Protein AF-A0A317Z2F2-F1 (afdb_monomer_lite)

Organism: Staphylococcus pseudintermedius (NCBI:txid283734)

Secondary structure (DSSP, 8-state):
-----EEEEE-TTS-EEEEHHHHS------PPP-----HHHHHHHHHHHHHHHHHHHHHHHHHHHSSS----

pLDDT: mean 81.92, std 13.56, range [55.28, 97.31]

Radius of gyration: 34.02 Å; chains: 1; bounding box: 77×33×84 Å

Sequence (72 aa):
DEVEVKVLSIADDGKISLSIKKAKERPRKQKPAQKPEDFEKKLSNFLKDSEDRLTSIKRQTESRRGGRGSRR

Foldseek 3Di:
DDAFWDWDDADPVRDTDIHRPVRPPDPPPPPPDPPPCPVVNVVVVVVVVVVVVVVVVCCVVCVVVVPDDDDD

Structure (mmCIF, N/CA/C/O backbone):
data_AF-A0A317Z2F2-F1
#
_entry.id   AF-A0A317Z2F2-F1
#
loop_
_atom_site.group_PDB
_atom_site.id
_atom_site.type_symbol
_atom_site.label_atom_id
_atom_site.label_alt_id
_atom_site.label_comp_id
_atom_site.label_asym_id
_atom_site.label_entity_id
_atom_site.label_seq_id
_atom_site.pdbx_PDB_ins_code
_atom_site.Cartn_x
_atom_site.Cartn_y
_atom_site.Cartn_z
_atom_site.occupancy
_atom_site.B_iso_or_equiv
_atom_site.auth_seq_id
_atom_site.auth_comp_id
_atom_site.auth_asym_id
_atom_site.auth_atom_id
_atom_site.pdbx_PDB_model_num
ATOM 1 N N . ASP A 1 1 ? -23.300 2.835 32.487 1.00 82.38 1 ASP A N 1
ATOM 2 C CA . ASP A 1 1 ? -22.121 2.544 31.650 1.00 82.38 1 ASP A CA 1
ATOM 3 C C . ASP A 1 1 ? -22.549 1.994 30.307 1.00 82.38 1 ASP A C 1
ATOM 5 O O . ASP A 1 1 ? -23.400 1.114 30.262 1.00 82.38 1 ASP A O 1
ATOM 9 N N . GLU A 1 2 ? -21.984 2.531 29.229 1.00 90.12 2 GLU A N 1
ATOM 10 C CA . GLU A 1 2 ? -22.257 2.124 27.847 1.00 90.12 2 GLU A CA 1
ATOM 11 C C . GLU A 1 2 ? -21.006 1.478 27.242 1.00 90.12 2 GLU A C 1
ATOM 13 O O . GLU A 1 2 ? -19.882 1.897 27.527 1.00 90.12 2 GLU A O 1
ATOM 18 N N . VAL A 1 3 ? -21.189 0.433 26.426 1.00 88.56 3 VAL A N 1
ATOM 19 C CA . VAL A 1 3 ? -20.083 -0.324 25.824 1.00 88.56 3 VAL A CA 1
ATOM 20 C C . VAL A 1 3 ? -20.341 -0.649 24.358 1.00 88.56 3 VAL A C 1
ATOM 22 O O . VAL A 1 3 ? -21.422 -1.094 23.981 1.00 88.56 3 VAL A O 1
A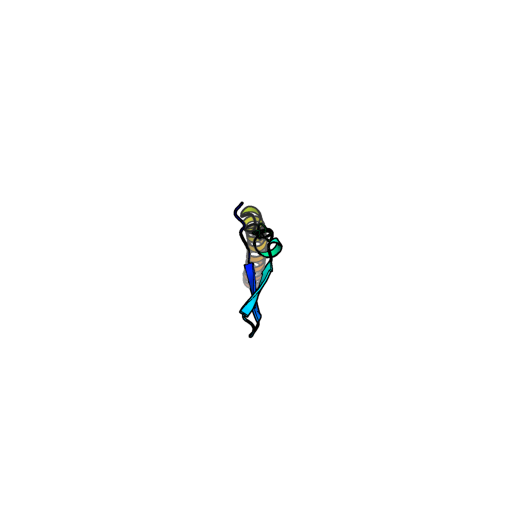TOM 25 N N . GLU A 1 4 ? -19.303 -0.497 23.539 1.00 91.12 4 GLU A N 1
ATOM 26 C CA . GLU A 1 4 ? -19.315 -0.903 22.136 1.00 91.12 4 GLU A CA 1
ATOM 27 C C . GLU A 1 4 ? -18.783 -2.338 21.983 1.00 91.12 4 GLU A C 1
ATOM 29 O O . GLU A 1 4 ? -17.729 -2.705 22.518 1.00 91.12 4 GLU A O 1
ATOM 34 N N . VAL A 1 5 ? -19.519 -3.174 21.248 1.00 94.19 5 VAL A N 1
ATOM 35 C CA . VAL A 1 5 ? -19.227 -4.603 21.066 1.00 94.19 5 VAL A CA 1
ATOM 36 C C . VAL A 1 5 ? -19.452 -5.036 19.622 1.00 94.19 5 VAL A C 1
ATOM 38 O O . VAL A 1 5 ? -20.321 -4.518 18.930 1.00 94.19 5 VAL A O 1
ATOM 41 N N . LYS A 1 6 ? -18.701 -6.047 19.169 1.00 93.75 6 LYS A N 1
ATOM 42 C CA . LYS A 1 6 ? -18.911 -6.674 17.860 1.00 93.75 6 LYS A CA 1
ATOM 43 C C . LYS A 1 6 ? -19.603 -8.023 18.015 1.00 93.75 6 LYS A C 1
ATOM 45 O O . LYS A 1 6 ? -19.098 -8.878 18.746 1.00 93.75 6 LYS A O 1
ATOM 50 N N . VAL A 1 7 ? -20.703 -8.227 17.291 1.00 95.50 7 VAL A N 1
ATOM 51 C CA . VAL A 1 7 ? -21.403 -9.518 17.207 1.00 95.50 7 VAL A CA 1
ATOM 52 C C . VAL A 1 7 ? -20.560 -10.521 16.418 1.00 95.50 7 VAL A C 1
ATOM 54 O O . VAL A 1 7 ? -20.014 -10.192 15.363 1.00 95.50 7 VAL A O 1
ATOM 57 N N . LEU A 1 8 ? -20.409 -11.730 16.959 1.00 95.81 8 LEU A N 1
ATOM 58 C CA . LEU A 1 8 ? -19.664 -12.832 16.347 1.00 95.81 8 LEU A CA 1
ATOM 59 C C . LEU A 1 8 ? -20.583 -13.912 15.787 1.00 95.81 8 LEU A C 1
ATOM 61 O O . LEU A 1 8 ? -20.359 -14.370 14.672 1.00 95.81 8 LEU A O 1
ATOM 65 N N . SER A 1 9 ? -21.582 -14.322 16.561 1.00 96.19 9 SER A N 1
ATOM 66 C CA . SER A 1 9 ? -22.558 -15.330 16.159 1.00 96.19 9 SER A CA 1
ATOM 67 C C . SER A 1 9 ? -23.854 -15.158 16.938 1.00 96.19 9 SER A C 1
ATOM 69 O O . SER A 1 9 ? -23.865 -14.573 18.025 1.00 96.19 9 SER A O 1
ATOM 71 N N . ILE A 1 10 ? -24.928 -15.684 16.363 1.00 96.00 10 ILE A N 1
ATOM 72 C CA . ILE A 1 10 ? -26.235 -15.823 16.993 1.00 96.00 10 ILE A CA 1
ATOM 73 C C . ILE A 1 10 ? -26.564 -17.311 16.901 1.00 96.00 10 ILE A C 1
ATOM 75 O O . ILE A 1 10 ? -26.498 -17.878 15.812 1.00 96.00 10 ILE A O 1
ATOM 79 N N . ALA A 1 11 ? -26.805 -17.944 18.042 1.00 95.56 11 ALA A N 1
ATOM 80 C CA . ALA A 1 11 ? -27.215 -19.336 18.125 1.00 95.56 11 ALA A CA 1
ATOM 81 C C . ALA A 1 11 ? -28.733 -19.458 17.934 1.00 95.56 11 ALA A C 1
ATOM 83 O O . ALA A 1 11 ? -29.473 -18.497 18.150 1.00 95.56 11 ALA A O 1
ATOM 84 N N . ASP A 1 12 ? -29.197 -20.647 17.552 1.00 95.88 12 ASP A N 1
ATOM 85 C CA . ASP A 1 12 ? -30.611 -20.905 17.240 1.00 95.88 12 ASP A CA 1
ATOM 86 C C . ASP A 1 12 ? -31.533 -20.770 18.467 1.00 95.88 12 ASP A C 1
ATOM 88 O O . ASP A 1 12 ? -32.733 -20.547 18.333 1.00 95.88 12 ASP A O 1
ATOM 92 N N . ASP A 1 13 ? -30.964 -20.846 19.673 1.00 95.62 13 ASP A N 1
ATOM 93 C CA . ASP A 1 13 ? -31.631 -20.568 20.950 1.00 95.62 13 ASP A CA 1
ATOM 94 C C . ASP A 1 13 ? -31.683 -19.065 21.297 1.00 95.62 13 ASP A C 1
ATOM 96 O O . ASP A 1 13 ? -32.096 -18.687 22.394 1.00 95.62 13 ASP A O 1
ATOM 100 N N . GLY A 1 14 ? -31.244 -18.202 20.378 1.00 96.00 14 GLY A N 1
ATOM 101 C CA . GLY A 1 14 ? -31.214 -16.750 20.533 1.00 96.00 14 GLY A CA 1
ATOM 102 C C . GLY A 1 14 ? -29.997 -16.214 21.292 1.00 96.00 14 GLY A C 1
ATOM 103 O O . GLY A 1 14 ? -29.912 -15.004 21.514 1.00 96.00 14 GLY A O 1
ATOM 104 N N . LYS A 1 15 ? -29.030 -17.056 21.692 1.00 97.31 15 LYS A N 1
ATOM 105 C CA . LYS A 1 15 ? -27.820 -16.577 22.382 1.00 97.31 15 LYS A CA 1
ATOM 106 C C . LYS A 1 15 ? -26.869 -15.870 21.425 1.00 97.31 15 LYS A C 1
ATOM 108 O O . LYS A 1 15 ? -26.536 -16.379 20.359 1.00 97.31 15 LYS A O 1
ATOM 113 N N . ILE A 1 16 ? -26.354 -14.719 21.851 1.00 97.00 16 ILE A N 1
ATOM 114 C CA . ILE A 1 16 ? -25.456 -13.889 21.042 1.00 97.00 16 ILE A CA 1
ATOM 115 C C . ILE A 1 16 ? -24.039 -13.948 21.608 1.00 97.00 16 ILE A C 1
ATOM 117 O O . ILE A 1 16 ? -23.803 -13.633 22.774 1.00 97.00 16 ILE A O 1
ATOM 121 N N . SER A 1 17 ? -23.072 -14.293 20.761 1.00 96.06 17 SER A N 1
ATOM 122 C CA . SER A 1 17 ? -21.651 -14.199 21.095 1.00 96.06 17 SER A CA 1
ATOM 123 C C . SER A 1 17 ? -21.111 -12.820 20.721 1.00 96.06 17 SER A C 1
ATOM 125 O O . SER A 1 17 ? -21.168 -12.418 19.558 1.00 96.06 17 SER A O 1
ATOM 127 N N . LEU A 1 18 ? -20.549 -12.099 21.692 1.00 95.88 18 LEU A N 1
ATOM 128 C CA . LEU A 1 18 ? -20.062 -10.723 21.539 1.00 95.88 18 LEU A CA 1
ATOM 129 C C . LEU A 1 18 ? -18.554 -10.625 21.814 1.00 95.88 18 LEU A C 1
ATOM 131 O O . LEU A 1 18 ? -17.983 -11.425 22.552 1.00 95.88 18 LEU A O 1
ATOM 135 N N . SER A 1 19 ? -17.884 -9.621 21.240 1.00 93.19 19 SER A N 1
ATOM 136 C CA . SER A 1 19 ? -16.462 -9.362 21.492 1.00 93.19 19 SER A CA 1
ATOM 137 C C . SER A 1 19 ? -16.138 -7.877 21.639 1.00 93.19 19 SER A C 1
ATOM 139 O O . SER A 1 19 ? -16.127 -7.132 20.661 1.00 93.19 19 SER A O 1
ATOM 141 N N . ILE A 1 20 ? -15.749 -7.478 22.854 1.00 93.06 20 ILE A N 1
ATOM 142 C CA . ILE A 1 20 ? -15.230 -6.133 23.170 1.00 93.06 20 IL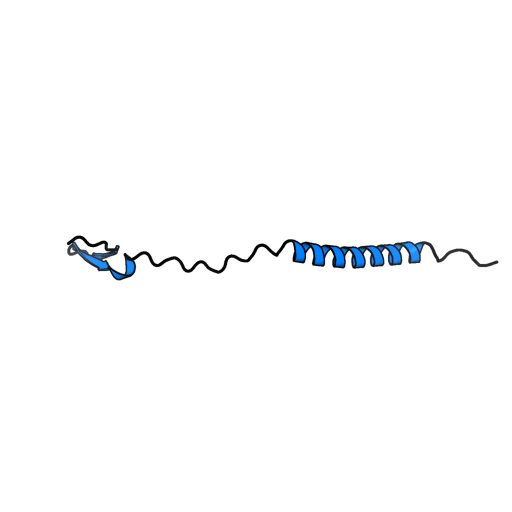E A CA 1
ATOM 143 C C . ILE A 1 20 ? -13.851 -5.918 22.517 1.00 93.06 20 ILE A C 1
ATOM 145 O O . ILE A 1 20 ? -13.549 -4.866 21.959 1.00 93.06 20 ILE A O 1
ATOM 149 N N . LYS A 1 21 ? -12.993 -6.950 2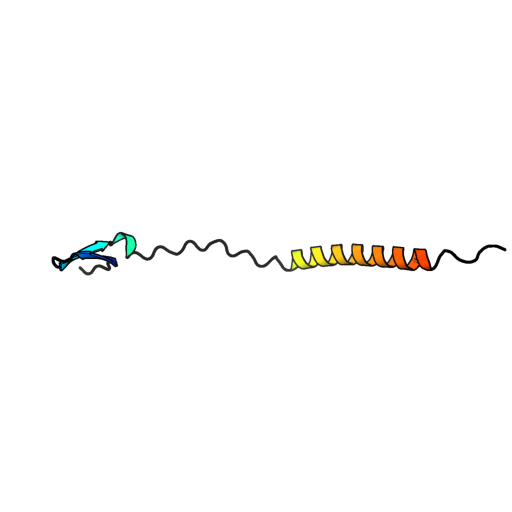2.513 1.00 89.12 21 LYS A N 1
ATOM 150 C CA . LYS A 1 21 ? -11.623 -6.869 21.962 1.00 89.12 21 LYS A CA 1
ATOM 151 C C . LYS A 1 21 ? -11.594 -6.636 20.448 1.00 89.12 21 LYS A C 1
ATOM 153 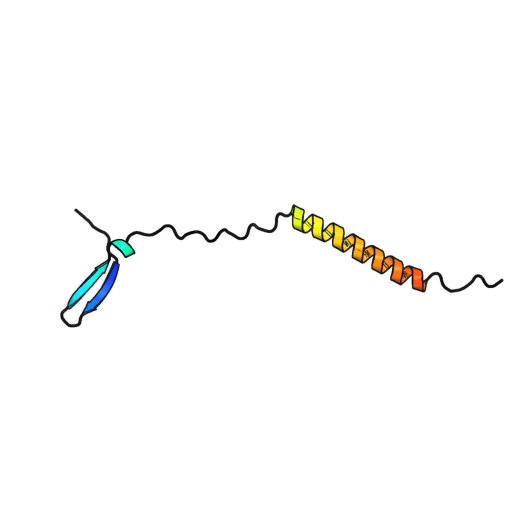O O . LYS A 1 21 ? -10.615 -6.089 19.940 1.00 89.12 21 LYS A O 1
ATOM 158 N N . LYS A 1 22 ? -12.615 -7.116 19.733 1.00 85.50 22 LYS A N 1
ATOM 159 C CA . LYS A 1 22 ? -12.785 -6.891 18.291 1.00 85.50 22 LYS A CA 1
ATOM 160 C C . LYS A 1 22 ? -13.567 -5.611 17.977 1.00 85.50 22 LYS A C 1
ATOM 162 O O . LYS A 1 22 ? -13.510 -5.190 16.828 1.00 85.50 22 LYS A O 1
ATOM 167 N N . ALA A 1 23 ? -14.271 -5.035 18.954 1.00 85.50 23 ALA A N 1
ATOM 168 C CA . ALA A 1 23 ? -14.971 -3.759 18.814 1.00 85.50 23 ALA A CA 1
ATOM 169 C C . ALA A 1 23 ? -14.018 -2.563 18.889 1.00 85.50 23 ALA A C 1
ATOM 171 O O . ALA A 1 23 ? -14.191 -1.604 18.155 1.00 85.50 23 ALA A O 1
ATOM 172 N N . LYS A 1 24 ? -12.950 -2.651 19.696 1.00 86.75 24 LYS A N 1
ATOM 173 C CA . LYS A 1 24 ? -11.890 -1.635 19.687 1.00 86.75 24 LYS A CA 1
ATOM 174 C C . LYS A 1 24 ? -11.241 -1.574 18.304 1.00 86.75 24 LYS A C 1
ATOM 176 O O . LYS A 1 24 ? -10.529 -2.510 17.917 1.00 86.75 24 LYS A O 1
ATOM 181 N N . GLU A 1 25 ? -11.471 -0.481 17.579 1.00 71.50 25 GLU A N 1
ATOM 182 C CA . GLU A 1 25 ? -10.816 -0.213 16.306 1.00 71.50 25 GLU A CA 1
ATOM 183 C C . GLU A 1 25 ? -9.307 -0.137 16.554 1.00 71.50 25 GLU A C 1
ATOM 185 O O . GLU A 1 25 ? -8.777 0.784 17.174 1.00 71.50 25 GLU A O 1
ATOM 190 N N . ARG A 1 26 ? -8.589 -1.184 16.143 1.00 73.31 26 ARG A N 1
ATOM 191 C CA . ARG A 1 26 ? -7.131 -1.151 16.186 1.00 73.31 26 ARG A CA 1
ATOM 192 C C . ARG A 1 26 ? -6.706 -0.215 15.068 1.00 73.31 26 ARG A C 1
ATOM 194 O O . ARG A 1 26 ? -7.141 -0.469 13.940 1.00 73.31 26 ARG A O 1
ATOM 201 N N . PRO A 1 27 ? -5.847 0.792 15.324 1.00 70.56 27 PRO A N 1
ATOM 202 C CA . PRO A 1 27 ? -5.299 1.592 14.245 1.00 70.56 27 PRO A CA 1
ATOM 203 C C . PRO A 1 27 ? -4.715 0.608 13.240 1.00 70.56 27 PRO A C 1
ATOM 205 O O . PRO A 1 27 ? -3.859 -0.215 13.590 1.00 70.56 27 PRO A O 1
ATOM 208 N N . ARG A 1 28 ? -5.273 0.600 12.021 1.00 68.00 28 ARG A N 1
ATOM 209 C CA . ARG A 1 28 ? -4.751 -0.224 10.935 1.00 68.00 28 ARG A CA 1
ATOM 210 C C . ARG A 1 28 ? -3.271 0.104 10.890 1.00 68.00 28 ARG A C 1
ATOM 212 O O . ARG A 1 28 ? -2.928 1.258 10.649 1.00 68.00 28 ARG A O 1
ATOM 219 N N . LYS A 1 29 ? -2.411 -0.875 11.198 1.00 64.50 29 LYS A N 1
ATOM 220 C CA . LYS A 1 29 ? -0.972 -0.734 10.988 1.00 64.50 29 LYS A CA 1
ATOM 221 C C . LYS A 1 29 ? -0.840 -0.353 9.526 1.00 64.50 29 LYS A C 1
ATOM 223 O O . LYS A 1 29 ? -1.065 -1.195 8.656 1.00 64.50 29 LYS A O 1
ATOM 228 N N . GLN A 1 30 ? -0.609 0.930 9.272 1.00 64.12 30 GLN A N 1
ATOM 229 C CA . GLN A 1 30 ? -0.363 1.423 7.938 1.00 64.12 30 GLN A CA 1
ATOM 230 C C . GLN A 1 30 ? 0.862 0.633 7.502 1.00 64.12 30 GLN A C 1
ATOM 232 O O . GLN A 1 30 ? 1.930 0.747 8.107 1.00 64.12 30 GLN A O 1
ATOM 237 N N . LYS A 1 31 ? 0.683 -0.276 6.536 1.00 65.31 31 LYS A N 1
ATOM 238 C CA . LYS A 1 31 ? 1.830 -0.816 5.811 1.00 65.31 31 LYS A CA 1
ATOM 239 C C . LYS A 1 31 ? 2.629 0.419 5.392 1.00 65.31 31 LYS A C 1
ATOM 241 O O . LYS A 1 31 ? 1.977 1.355 4.923 1.00 65.31 31 LYS A O 1
ATOM 246 N N . PRO A 1 32 ? 3.954 0.477 5.620 1.00 60.31 32 PRO A N 1
ATOM 247 C CA . PRO A 1 32 ? 4.724 1.643 5.221 1.00 60.31 32 PRO A CA 1
ATOM 248 C C . PRO A 1 32 ? 4.370 1.910 3.765 1.00 60.31 32 PRO A C 1
ATOM 250 O O . PRO A 1 32 ? 4.521 1.021 2.922 1.00 60.31 32 PRO A O 1
ATOM 253 N N . ALA A 1 33 ? 3.762 3.071 3.510 1.00 62.25 33 ALA A N 1
ATOM 254 C CA . ALA A 1 33 ? 3.477 3.499 2.159 1.00 62.25 33 ALA A CA 1
ATOM 255 C C . ALA A 1 33 ? 4.805 3.369 1.417 1.00 62.25 33 ALA A C 1
ATOM 257 O O . ALA A 1 33 ? 5.818 3.883 1.901 1.00 62.25 33 ALA A O 1
ATOM 258 N N . GLN A 1 34 ? 4.829 2.594 0.330 1.00 60.81 34 GLN A N 1
ATOM 259 C CA . GLN A 1 34 ? 5.991 2.575 -0.547 1.00 60.81 34 GLN A CA 1
ATOM 260 C C . GLN A 1 34 ? 6.253 4.038 -0.874 1.00 60.81 34 GLN A C 1
ATOM 262 O O . GLN A 1 34 ? 5.392 4.692 -1.468 1.00 60.81 34 GLN A O 1
ATOM 267 N N . LYS A 1 35 ? 7.359 4.578 -0.348 1.00 63.97 35 LYS A N 1
ATOM 268 C CA . LYS A 1 35 ? 7.723 5.969 -0.590 1.00 63.97 35 LYS A CA 1
ATOM 269 C C . LYS A 1 35 ? 7.685 6.135 -2.107 1.00 63.97 35 LYS A C 1
ATOM 271 O O . LYS A 1 35 ? 8.250 5.273 -2.786 1.00 63.97 35 LYS A O 1
ATOM 276 N N . PRO A 1 36 ? 6.983 7.143 -2.649 1.00 63.41 36 PRO A N 1
ATOM 277 C CA . PRO A 1 36 ? 7.074 7.411 -4.073 1.00 63.41 36 PRO A CA 1
ATOM 278 C C . PRO A 1 36 ? 8.564 7.563 -4.358 1.00 63.41 36 PRO A C 1
ATOM 280 O O . PRO A 1 36 ? 9.184 8.418 -3.738 1.00 63.41 36 PRO A O 1
ATOM 283 N N . GLU A 1 37 ? 9.134 6.656 -5.162 1.00 65.06 37 GLU A N 1
ATOM 284 C CA . GLU A 1 37 ? 10.544 6.666 -5.571 1.00 65.06 37 GLU A CA 1
ATOM 285 C C . GLU A 1 37 ? 10.996 8.118 -5.712 1.00 65.06 37 GLU A C 1
ATOM 287 O O . GLU A 1 37 ? 10.471 8.824 -6.584 1.00 65.06 37 GLU A O 1
ATOM 292 N N . ASP A 1 38 ? 11.848 8.556 -4.772 1.00 82.25 38 ASP A N 1
ATOM 293 C CA . ASP A 1 38 ? 12.231 9.955 -4.602 1.00 82.25 38 ASP A CA 1
ATOM 294 C C . ASP A 1 38 ? 12.611 10.475 -5.986 1.00 82.25 38 ASP A C 1
ATOM 296 O O . ASP A 1 38 ? 13.396 9.836 -6.684 1.00 82.25 38 ASP A O 1
ATOM 300 N N . PHE A 1 39 ? 11.995 11.563 -6.443 1.00 84.44 39 PHE A N 1
ATOM 301 C CA . PHE A 1 39 ? 12.145 12.052 -7.819 1.00 84.44 39 PHE A CA 1
ATOM 302 C C . PHE A 1 39 ? 13.620 12.127 -8.260 1.00 84.44 39 PHE A C 1
ATOM 304 O O . PHE A 1 39 ? 13.952 11.783 -9.392 1.00 84.44 39 PHE A O 1
ATOM 311 N N . GLU A 1 40 ? 14.509 12.447 -7.323 1.00 84.62 40 GLU A N 1
ATOM 312 C CA . GLU A 1 40 ? 15.965 12.415 -7.470 1.00 84.62 40 GLU A CA 1
ATOM 313 C C . GLU A 1 40 ? 16.528 11.051 -7.904 1.00 84.62 40 GLU A C 1
ATOM 315 O O . GLU A 1 40 ? 17.391 11.010 -8.775 1.00 84.62 40 GLU A O 1
ATOM 320 N N . LYS A 1 41 ? 16.018 9.927 -7.384 1.00 87.88 41 LYS A N 1
ATOM 321 C CA . LYS A 1 41 ? 16.414 8.568 -7.802 1.00 87.88 41 LYS A CA 1
ATOM 322 C C . LYS A 1 41 ? 15.975 8.253 -9.226 1.00 87.88 41 LYS A C 1
ATOM 324 O O . LYS A 1 41 ? 16.704 7.621 -9.989 1.00 87.88 41 LYS A O 1
ATOM 329 N N . LYS A 1 42 ? 14.779 8.704 -9.618 1.00 88.19 42 LYS A N 1
ATOM 330 C CA . LYS A 1 42 ? 14.323 8.563 -11.010 1.00 88.19 42 LYS A CA 1
ATOM 331 C C . LYS A 1 42 ? 15.175 9.406 -11.948 1.00 88.19 42 LYS A C 1
ATOM 333 O O . LYS A 1 42 ? 15.536 8.926 -13.017 1.00 88.19 42 LYS A O 1
ATOM 338 N N . LEU A 1 43 ? 15.524 10.624 -11.534 1.00 90.19 43 LEU A N 1
ATOM 339 C CA . LEU A 1 43 ? 16.432 11.483 -12.286 1.00 90.19 43 LEU A CA 1
ATOM 340 C C . LEU A 1 43 ? 17.829 10.870 -12.402 1.00 90.19 43 LEU A C 1
ATOM 342 O O . LEU A 1 43 ? 18.370 10.840 -13.502 1.00 90.19 43 LEU A O 1
ATOM 346 N N . SER A 1 44 ? 18.393 10.328 -11.319 1.00 92.19 44 SER A N 1
ATOM 347 C CA . SER A 1 44 ? 19.715 9.696 -11.366 1.00 92.19 44 SER A CA 1
ATOM 348 C C . SER A 1 44 ? 19.733 8.488 -12.299 1.00 92.19 44 SER A C 1
ATOM 350 O O . SER A 1 44 ? 20.662 8.338 -13.090 1.00 92.19 44 SER A O 1
ATOM 352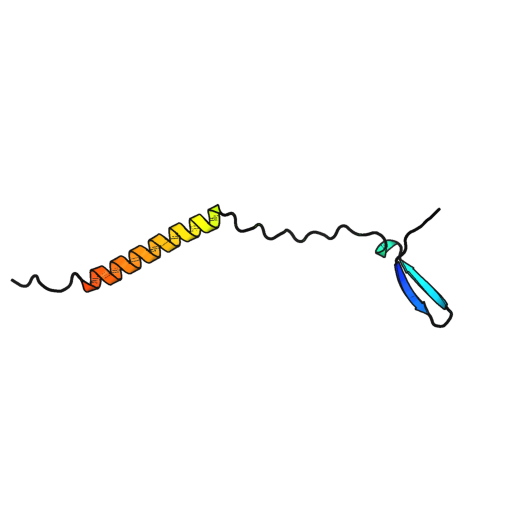 N N . ASN A 1 45 ? 18.686 7.658 -12.255 1.00 93.69 45 ASN A N 1
ATOM 353 C CA . ASN A 1 45 ? 18.555 6.511 -13.153 1.00 93.69 45 ASN A CA 1
ATOM 354 C C . ASN A 1 45 ? 18.389 6.963 -14.611 1.00 93.69 45 ASN A C 1
ATOM 356 O O . ASN A 1 45 ? 19.028 6.411 -15.499 1.00 93.69 45 ASN A O 1
ATOM 360 N N . PHE A 1 46 ? 17.592 8.006 -14.861 1.00 95.00 46 PHE A N 1
ATOM 361 C CA . PHE A 1 46 ? 17.389 8.547 -16.204 1.00 95.00 46 PHE A CA 1
ATOM 362 C C . PHE A 1 46 ? 18.669 9.140 -16.808 1.00 95.00 46 PHE A C 1
ATOM 364 O O . PHE A 1 46 ? 18.966 8.880 -17.972 1.00 95.00 46 PHE A O 1
ATOM 371 N N . LEU A 1 47 ? 19.431 9.922 -16.034 1.00 94.62 47 LEU A N 1
ATOM 372 C CA . LEU A 1 47 ? 20.698 10.497 -16.493 1.00 94.62 47 LEU A CA 1
ATOM 373 C C . LEU A 1 47 ? 21.688 9.394 -16.883 1.00 94.62 47 LEU A C 1
ATOM 375 O O . LEU A 1 47 ? 22.257 9.448 -17.971 1.00 94.62 47 LEU A O 1
ATOM 379 N N . LYS A 1 48 ? 21.808 8.355 -16.049 1.00 94.50 48 LYS A N 1
ATOM 380 C CA . LYS A 1 48 ? 22.667 7.197 -16.315 1.00 94.50 48 LYS A CA 1
ATOM 381 C C . LYS A 1 48 ? 22.251 6.442 -17.584 1.00 94.50 48 LYS A C 1
ATOM 383 O O . LYS A 1 48 ? 23.063 6.258 -18.487 1.00 94.50 48 LYS A O 1
ATOM 388 N N . ASP A 1 49 ? 20.974 6.078 -17.696 1.00 95.00 49 ASP A N 1
ATOM 389 C CA . ASP A 1 49 ? 20.457 5.346 -18.859 1.00 95.00 49 ASP A CA 1
ATOM 390 C C . ASP A 1 49 ? 20.556 6.174 -20.156 1.00 95.00 49 ASP A C 1
ATOM 392 O O . ASP A 1 49 ? 20.760 5.630 -21.246 1.00 95.00 49 ASP A O 1
ATOM 396 N N . SER A 1 50 ? 20.426 7.502 -20.063 1.00 95.38 50 SER A N 1
ATOM 397 C CA . SER A 1 50 ? 20.568 8.408 -21.206 1.00 95.38 50 SER A CA 1
ATOM 398 C C . SER A 1 50 ? 22.002 8.434 -21.741 1.00 95.38 50 SER A C 1
ATOM 400 O O . SER A 1 50 ? 22.200 8.426 -22.959 1.00 95.38 50 SER A O 1
ATOM 402 N N . GLU A 1 51 ? 23.007 8.438 -20.864 1.00 93.06 51 GLU A N 1
ATOM 403 C CA . GLU A 1 51 ? 24.419 8.384 -21.262 1.00 93.06 51 GLU A CA 1
ATOM 404 C C . GLU A 1 51 ? 24.759 7.057 -21.956 1.00 93.06 51 GLU A C 1
ATOM 406 O O . GLU A 1 51 ? 25.323 7.055 -23.057 1.00 93.06 51 GLU A O 1
ATOM 411 N N . ASP A 1 52 ? 24.323 5.932 -21.388 1.00 92.19 52 ASP A N 1
ATOM 412 C CA . ASP A 1 52 ? 24.523 4.600 -21.971 1.00 92.19 52 ASP A CA 1
ATOM 413 C C . ASP A 1 52 ? 23.830 4.464 -23.339 1.00 92.19 52 ASP A C 1
ATOM 415 O O . ASP A 1 52 ? 24.382 3.926 -24.308 1.00 92.19 52 ASP A O 1
ATOM 419 N N . ARG A 1 53 ? 22.626 5.025 -23.480 1.00 93.56 53 ARG A N 1
ATOM 420 C CA . ARG A 1 53 ? 21.903 5.025 -24.755 1.00 93.56 53 ARG A CA 1
ATOM 421 C C . ARG A 1 53 ? 22.602 5.879 -25.813 1.00 93.56 53 ARG A C 1
ATOM 423 O O . ARG A 1 53 ? 22.708 5.452 -26.966 1.00 93.56 53 ARG A O 1
ATOM 430 N N . LEU A 1 54 ? 23.080 7.070 -25.453 1.00 90.81 54 LEU A N 1
ATOM 431 C CA . LEU A 1 54 ? 23.773 7.967 -26.382 1.00 90.81 54 LEU A CA 1
ATOM 432 C C . LEU A 1 54 ? 25.115 7.396 -26.842 1.00 90.81 54 LEU A C 1
ATOM 434 O O . LEU A 1 54 ? 25.445 7.503 -28.025 1.00 90.81 54 LEU A O 1
ATOM 438 N N . THR A 1 55 ? 25.878 6.769 -25.948 1.00 87.69 55 THR A N 1
ATOM 439 C CA . THR A 1 55 ? 27.153 6.124 -26.302 1.00 87.69 55 THR A CA 1
ATOM 440 C C . THR A 1 55 ? 26.940 4.945 -27.249 1.00 87.69 55 THR A C 1
ATOM 442 O O . THR A 1 55 ? 27.642 4.834 -28.257 1.00 87.69 55 THR A O 1
ATOM 445 N N . SER A 1 56 ? 25.917 4.120 -27.003 1.00 88.31 56 SER A N 1
ATOM 446 C CA . SER A 1 56 ? 25.521 3.035 -27.907 1.00 88.31 56 SER A CA 1
ATOM 447 C C . SER A 1 56 ? 25.137 3.555 -29.301 1.00 88.31 56 SER A C 1
ATOM 449 O O . SER A 1 56 ? 25.649 3.069 -30.314 1.00 88.31 56 SER A O 1
ATOM 451 N N . ILE A 1 57 ? 24.323 4.618 -29.371 1.00 86.50 57 ILE A N 1
ATOM 452 C CA . ILE A 1 57 ? 23.934 5.260 -30.639 1.00 86.50 57 ILE A CA 1
ATOM 453 C C . ILE A 1 57 ? 25.156 5.829 -31.371 1.00 86.50 57 ILE A C 1
ATOM 455 O O . ILE A 1 57 ? 25.292 5.618 -32.579 1.00 86.50 57 ILE A O 1
ATOM 459 N N . LYS A 1 58 ? 26.070 6.517 -30.675 1.00 84.44 58 LYS A N 1
ATOM 460 C CA . LYS A 1 58 ? 27.313 7.031 -31.275 1.00 84.44 58 LYS A CA 1
ATOM 461 C C . LYS A 1 58 ? 28.162 5.899 -31.839 1.00 84.44 58 LYS A C 1
ATOM 463 O O . LYS A 1 58 ? 28.479 5.918 -33.020 1.00 84.44 58 LYS A O 1
ATOM 468 N N . ARG A 1 59 ? 28.410 4.838 -31.069 1.00 83.94 59 ARG A N 1
ATOM 469 C CA . ARG A 1 59 ? 29.169 3.669 -31.538 1.00 83.94 59 ARG A CA 1
ATOM 470 C C . ARG A 1 59 ? 28.527 3.013 -32.764 1.00 83.94 59 ARG A C 1
ATOM 472 O O . ARG A 1 59 ? 29.225 2.651 -33.712 1.00 83.94 59 ARG A O 1
ATOM 479 N N . GLN A 1 60 ? 27.204 2.869 -32.781 1.00 80.00 60 GLN A N 1
ATOM 480 C CA . GLN A 1 60 ? 26.481 2.268 -33.905 1.00 80.00 60 GLN A CA 1
ATOM 481 C C . GLN A 1 60 ? 26.457 3.173 -35.152 1.00 80.00 60 GLN A C 1
ATOM 483 O O . GLN A 1 60 ? 26.485 2.673 -36.277 1.00 80.00 60 GLN A O 1
ATOM 488 N N . THR A 1 61 ? 26.414 4.495 -34.979 1.00 79.06 61 THR A N 1
ATOM 489 C CA . THR A 1 61 ? 26.402 5.460 -36.093 1.00 79.06 61 THR A CA 1
ATOM 490 C C . THR A 1 61 ? 27.799 5.751 -36.640 1.00 79.06 61 THR A C 1
ATOM 492 O O . THR A 1 61 ? 27.964 5.838 -37.856 1.00 79.06 61 THR A O 1
ATOM 495 N N . GLU A 1 62 ? 28.814 5.827 -35.782 1.00 66.88 62 GLU A N 1
ATOM 496 C CA . GLU A 1 62 ? 30.215 6.039 -36.156 1.00 66.88 62 GLU A CA 1
ATOM 497 C C . GLU A 1 62 ? 30.832 4.787 -36.787 1.00 66.88 62 GLU A C 1
ATOM 499 O O . GLU A 1 62 ? 31.480 4.897 -37.827 1.00 66.88 62 GLU A O 1
ATOM 504 N N . SER A 1 63 ? 30.543 3.582 -36.274 1.00 60.31 63 SER A N 1
ATOM 505 C CA . SER A 1 63 ? 30.990 2.326 -36.912 1.00 60.31 63 SER A CA 1
ATOM 506 C C . SER A 1 63 ? 30.473 2.159 -38.346 1.00 60.31 63 SER A C 1
ATOM 508 O O . SER A 1 63 ? 31.127 1.522 -39.169 1.00 60.31 63 SER A O 1
ATOM 510 N N . ARG A 1 64 ? 29.327 2.771 -38.680 1.00 60.38 64 ARG A N 1
ATOM 511 C CA . ARG A 1 64 ? 28.772 2.794 -40.043 1.00 60.38 64 ARG A CA 1
ATOM 512 C C . ARG A 1 64 ? 29.254 3.975 -40.894 1.00 60.38 64 ARG A C 1
ATOM 514 O O . ARG A 1 64 ? 29.100 3.920 -42.112 1.00 60.38 64 ARG A O 1
ATOM 521 N N . ARG A 1 65 ? 29.835 5.022 -40.293 1.00 64.38 65 ARG A N 1
ATOM 522 C CA . ARG A 1 65 ? 30.346 6.217 -40.997 1.00 64.38 65 ARG A CA 1
ATOM 523 C C . ARG A 1 65 ? 31.864 6.247 -41.189 1.00 64.38 65 ARG A C 1
ATOM 525 O O . ARG A 1 65 ? 32.315 6.912 -42.110 1.00 64.38 65 ARG A O 1
ATOM 532 N N . GLY A 1 66 ? 32.646 5.528 -40.384 1.00 66.25 66 GLY A N 1
ATOM 533 C CA . GLY A 1 66 ? 34.115 5.615 -40.386 1.00 66.25 66 GLY A CA 1
ATOM 534 C C . GLY A 1 66 ? 34.869 4.589 -41.244 1.00 66.25 66 GLY A C 1
ATOM 535 O O . GLY A 1 66 ? 36.075 4.451 -41.083 1.00 66.25 66 GLY A O 1
ATOM 536 N N . GLY A 1 67 ? 34.194 3.832 -42.117 1.00 65.31 67 GLY A N 1
ATOM 537 C CA . GLY A 1 67 ? 34.768 2.633 -42.752 1.00 65.31 67 GLY A CA 1
ATOM 538 C C . GLY A 1 67 ? 34.890 2.641 -44.278 1.00 65.31 67 GLY A C 1
ATOM 539 O O . GLY A 1 67 ? 35.047 1.573 -44.866 1.00 65.31 67 GLY A O 1
ATOM 540 N N . ARG A 1 68 ? 34.775 3.789 -44.957 1.00 64.38 68 ARG A N 1
ATOM 541 C CA . ARG A 1 68 ? 34.958 3.864 -46.418 1.00 64.38 68 ARG A CA 1
ATOM 542 C C . ARG A 1 68 ? 35.741 5.110 -46.817 1.00 64.38 68 ARG A C 1
ATOM 544 O O . ARG A 1 68 ? 35.173 6.188 -46.904 1.00 64.38 68 ARG A O 1
ATOM 551 N N . GLY A 1 69 ? 37.019 4.917 -47.139 1.00 63.69 69 GLY A N 1
ATOM 552 C CA . GLY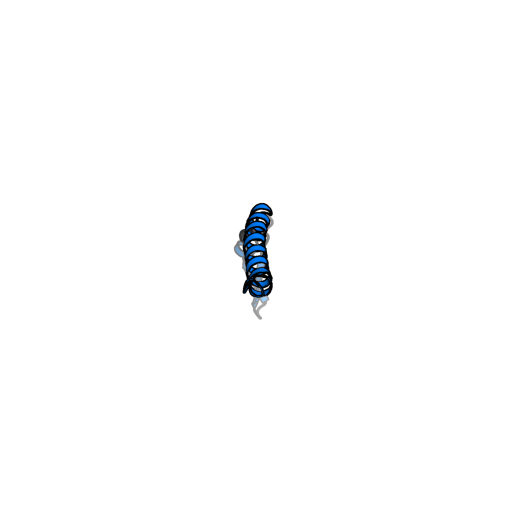 A 1 69 ? 37.733 5.826 -48.037 1.00 63.69 69 GLY A CA 1
ATOM 553 C C . GLY A 1 69 ? 38.915 6.585 -47.445 1.00 63.69 69 GLY A C 1
ATOM 554 O O . GLY A 1 69 ? 38.923 7.805 -47.479 1.00 63.69 69 GLY A O 1
ATOM 555 N N . SER A 1 70 ? 39.958 5.872 -47.023 1.00 58.53 70 SER A N 1
ATOM 556 C CA . SER A 1 70 ? 41.327 6.334 -47.287 1.00 58.53 70 SER A CA 1
ATOM 557 C C . SER A 1 70 ? 42.163 5.148 -47.770 1.00 58.53 70 SER A C 1
ATOM 559 O O . SER A 1 70 ? 42.953 4.552 -47.047 1.00 58.53 70 SER A O 1
ATOM 561 N N . ARG A 1 71 ? 41.862 4.715 -48.998 1.00 56.47 71 ARG A N 1
ATOM 562 C CA . ARG A 1 71 ? 42.833 4.076 -49.888 1.00 56.47 71 ARG A CA 1
ATOM 563 C C . ARG A 1 71 ? 43.074 5.069 -51.012 1.00 56.47 71 ARG A C 1
ATOM 565 O O . ARG A 1 71 ? 42.335 5.053 -51.996 1.00 56.47 71 ARG A O 1
ATOM 572 N N . ARG A 1 72 ? 44.043 5.948 -50.811 1.00 55.28 72 ARG A N 1
ATOM 573 C CA . ARG A 1 72 ? 44.925 6.484 -51.844 1.00 55.28 72 ARG A CA 1
ATOM 574 C C . ARG A 1 72 ? 46.285 6.666 -51.204 1.00 55.28 72 ARG A C 1
ATOM 576 O O . ARG A 1 72 ? 46.296 7.144 -50.050 1.00 55.28 72 ARG A O 1
#